Protein AF-A0AAD3R8S7-F1 (afdb_monomer)

Organism: Lates japonicus (NCBI:txid270547)

Foldseek 3Di:
DDDFDDDPPDPDDDTDDDDDDDDDPPDFAKDKDWDWADDPPDPDDVPTHTPFMDMDTPVQPVVDVKDKDFGADVPGGDGIDIDD

Sequence (84 aa):
VDRTEVIRSCVNPTYSKVFTLDFYFEEVQRLRFELYDINSSHNGLKEADFLGSVECTLGQIISQRKLSKALVRPGGTVGKVIIT

pLDDT: mean 94.19, std 4.98, range [76.81, 98.12]

Secondary structure (DSSP, 8-state):
-------TT-SS------------TTS--EEEEEEEE--TT-SSGGGSEEEEEEEEEHHHHHT-SSEEEEEEETTEEEEEEEE-

Solvent-accessible surface area (backbone atoms only — not comparable to full-atom values): 5763 Å² total; per-residue (Å²): 141,86,83,71,83,87,75,79,98,54,96,79,78,82,86,82,73,82,84,89,78,91,85,57,94,92,53,89,51,75,44,76,50,75,43,66,49,78,60,92,86,44,94,47,75,92,68,33,48,81,68,26,34,42,78,50,41,54,68,58,45,76,76,30,86,63,35,75,44,61,23,34,39,99,96,46,77,77,51,73,45,78,48,114

Structure (mmCIF, N/CA/C/O backbone):
data_AF-A0AAD3R8S7-F1
#
_entry.id   AF-A0AAD3R8S7-F1
#
loop_
_atom_site.group_PDB
_atom_site.id
_atom_site.type_symbol
_atom_site.label_atom_id
_atom_site.label_alt_id
_atom_site.label_comp_id
_atom_site.label_asym_id
_atom_site.label_entity_id
_atom_site.label_seq_id
_atom_site.pdbx_PDB_ins_code
_atom_site.Cartn_x
_atom_site.Cartn_y
_atom_site.Cartn_z
_atom_site.occupancy
_atom_site.B_iso_or_equiv
_atom_site.auth_seq_id
_atom_site.auth_comp_id
_atom_site.auth_asym_id
_atom_site.auth_atom_id
_atom_site.pdbx_PDB_model_num
ATOM 1 N N . VAL A 1 1 ? 3.278 -10.633 5.657 1.00 82.94 1 VAL A N 1
ATOM 2 C CA . VAL A 1 1 ? 1.909 -10.852 5.148 1.00 82.94 1 VAL A CA 1
ATOM 3 C C . VAL A 1 1 ? 1.998 -11.638 3.851 1.00 82.94 1 VAL A C 1
ATOM 5 O O . VAL A 1 1 ? 2.044 -12.847 3.964 1.00 82.94 1 VAL A O 1
ATOM 8 N N . ASP A 1 2 ? 2.138 -11.030 2.670 1.00 94.06 2 ASP A N 1
ATOM 9 C CA . ASP A 1 2 ? 2.348 -11.753 1.400 1.00 94.06 2 ASP A CA 1
ATOM 10 C C . ASP A 1 2 ? 2.701 -10.750 0.268 1.00 94.06 2 ASP A C 1
ATOM 12 O O . ASP A 1 2 ? 2.945 -9.577 0.560 1.00 94.06 2 ASP A O 1
ATOM 16 N N . ARG A 1 3 ? 2.701 -11.177 -1.003 1.00 94.44 3 ARG A N 1
ATOM 17 C CA . ARG A 1 3 ? 2.895 -10.366 -2.225 1.00 94.44 3 ARG A CA 1
ATOM 18 C C . ARG A 1 3 ? 1.732 -10.529 -3.208 1.00 94.44 3 ARG A C 1
ATOM 20 O O . ARG A 1 3 ? 1.153 -11.611 -3.278 1.00 94.44 3 ARG A O 1
ATOM 27 N N . THR A 1 4 ? 1.427 -9.493 -3.987 1.00 96.19 4 THR A N 1
ATOM 28 C CA . THR A 1 4 ? 0.445 -9.525 -5.089 1.00 96.19 4 THR A CA 1
ATOM 29 C C . THR A 1 4 ? 0.986 -10.239 -6.333 1.00 96.19 4 THR A C 1
ATOM 31 O O . THR A 1 4 ? 2.154 -10.630 -6.394 1.00 96.19 4 THR A O 1
ATOM 34 N N . GLU A 1 5 ? 0.131 -10.400 -7.340 1.00 95.12 5 GLU A N 1
ATOM 35 C CA . GLU A 1 5 ? 0.519 -10.757 -8.701 1.00 95.12 5 GLU A CA 1
ATOM 36 C C . GLU A 1 5 ? 1.397 -9.680 -9.366 1.00 95.12 5 GLU A C 1
ATOM 38 O O . GLU A 1 5 ? 1.366 -8.505 -8.991 1.00 95.12 5 GLU A O 1
ATOM 43 N N . VAL A 1 6 ? 2.165 -10.084 -10.384 1.00 93.44 6 VAL A N 1
ATOM 44 C CA . VAL A 1 6 ? 2.951 -9.170 -11.226 1.00 93.44 6 VAL A CA 1
ATOM 45 C C . VAL A 1 6 ? 2.123 -8.766 -12.440 1.00 93.44 6 VAL A C 1
ATOM 47 O O . VAL A 1 6 ? 1.726 -9.621 -13.233 1.00 93.44 6 VAL A O 1
ATOM 50 N N . ILE A 1 7 ? 1.910 -7.464 -12.618 1.00 94.44 7 ILE A N 1
ATOM 51 C CA . ILE A 1 7 ? 1.195 -6.905 -13.769 1.00 94.44 7 ILE A CA 1
ATOM 52 C C . ILE A 1 7 ? 2.222 -6.301 -14.725 1.00 94.44 7 ILE A C 1
ATOM 54 O O . ILE A 1 7 ? 2.899 -5.332 -14.394 1.00 94.44 7 ILE A O 1
ATOM 58 N N . ARG A 1 8 ? 2.353 -6.884 -15.920 1.00 91.50 8 ARG A N 1
ATOM 59 C CA . ARG A 1 8 ? 3.342 -6.450 -16.918 1.00 91.50 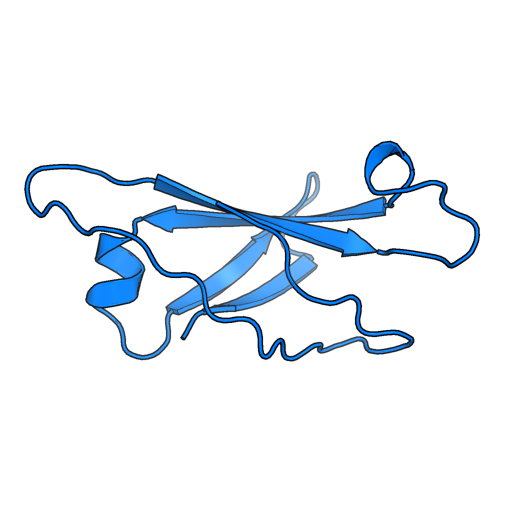8 ARG A CA 1
ATOM 60 C C . ARG A 1 8 ? 2.846 -5.239 -17.704 1.00 91.50 8 ARG A C 1
ATOM 62 O O . ARG A 1 8 ? 1.662 -5.144 -18.017 1.00 91.50 8 ARG A O 1
ATOM 69 N N . SER A 1 9 ? 3.776 -4.354 -18.068 1.00 90.50 9 SER A N 1
ATOM 70 C CA . SER A 1 9 ? 3.539 -3.236 -18.995 1.00 90.50 9 SER A CA 1
ATOM 71 C C . SER A 1 9 ? 2.391 -2.300 -18.576 1.00 90.50 9 SER A C 1
ATOM 73 O O . SER A 1 9 ? 1.639 -1.821 -19.421 1.00 90.50 9 SER A O 1
ATOM 75 N N . CYS A 1 10 ? 2.250 -2.028 -17.272 1.00 94.19 10 CYS A N 1
ATOM 76 C CA . CYS A 1 10 ? 1.188 -1.181 -16.727 1.00 94.19 10 CYS A CA 1
ATOM 77 C C . CYS A 1 10 ? 1.741 -0.106 -15.781 1.00 94.19 10 CYS A C 1
ATOM 79 O O . CYS A 1 10 ? 2.380 -0.421 -14.784 1.00 94.19 10 CYS A O 1
ATOM 81 N N . VAL A 1 11 ? 1.443 1.166 -16.064 1.00 93.19 11 VAL A N 1
ATOM 82 C CA . VAL A 1 11 ? 1.876 2.316 -15.241 1.00 93.19 11 VAL A CA 1
ATOM 83 C C . VAL A 1 11 ? 0.933 2.631 -14.072 1.00 93.19 11 VAL A C 1
ATOM 85 O O . VAL A 1 11 ? 1.325 3.331 -13.147 1.00 93.19 11 VAL A O 1
ATOM 88 N N . ASN A 1 12 ? -0.300 2.113 -14.102 1.00 95.81 12 ASN A N 1
ATOM 89 C CA . ASN A 1 12 ? -1.320 2.297 -13.061 1.00 95.81 12 ASN A CA 1
ATOM 90 C C . ASN A 1 12 ? -1.952 0.939 -12.692 1.00 95.81 12 ASN A C 1
ATOM 92 O O . ASN A 1 12 ? -3.128 0.708 -12.991 1.00 95.81 12 ASN A O 1
ATOM 96 N N . PRO A 1 13 ? -1.174 0.007 -12.112 1.00 96.62 13 PRO A N 1
ATOM 97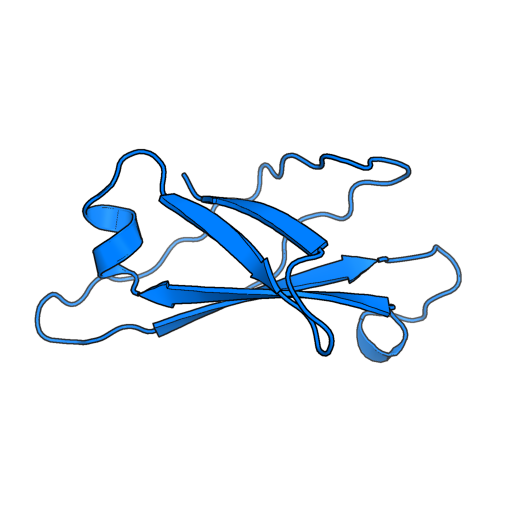 C CA . PRO A 1 13 ? -1.645 -1.345 -11.840 1.00 96.62 13 PRO A CA 1
ATOM 98 C C . PRO A 1 13 ? -2.780 -1.359 -10.807 1.00 96.62 13 PRO A C 1
ATOM 100 O O . PRO A 1 13 ? -2.766 -0.610 -9.832 1.00 96.62 13 PRO A O 1
ATOM 103 N N . THR A 1 14 ? -3.752 -2.250 -11.012 1.00 97.31 14 THR A N 1
ATOM 104 C CA . THR A 1 14 ? -4.795 -2.588 -10.032 1.00 97.31 14 THR A CA 1
ATOM 105 C C . THR A 1 14 ? -4.686 -4.073 -9.723 1.00 97.31 14 THR A C 1
ATOM 107 O O . THR A 1 14 ? -4.792 -4.889 -10.634 1.00 97.31 14 THR A O 1
ATOM 110 N N . TYR A 1 15 ? -4.462 -4.408 -8.456 1.00 97.25 15 TYR A N 1
ATOM 111 C CA . TYR A 1 15 ? -4.244 -5.782 -8.009 1.00 97.25 15 TYR A CA 1
ATOM 112 C C . TYR A 1 15 ? -5.539 -6.408 -7.490 1.00 97.25 15 TYR A C 1
ATOM 114 O O . TYR A 1 15 ? -6.384 -5.715 -6.922 1.00 97.25 15 TYR A O 1
ATOM 122 N N . SER A 1 16 ? -5.672 -7.720 -7.665 1.00 97.00 16 SER A N 1
ATOM 123 C CA . SER A 1 16 ? -6.851 -8.498 -7.265 1.00 97.00 16 SER A CA 1
ATOM 124 C C . SER A 1 16 ? -6.625 -9.327 -6.002 1.00 97.00 16 SER A C 1
ATOM 126 O O . SER A 1 16 ? -7.589 -9.806 -5.404 1.00 97.00 16 SER A O 1
ATOM 128 N N . LYS A 1 17 ? -5.367 -9.537 -5.588 1.00 96.44 17 LYS A N 1
ATOM 129 C CA . LYS A 1 17 ? -5.070 -10.330 -4.393 1.00 96.44 17 LYS A CA 1
ATOM 130 C C . LYS A 1 17 ? -5.659 -9.694 -3.131 1.00 96.44 17 LYS A C 1
ATOM 132 O O . LYS A 1 17 ? -5.388 -8.539 -2.816 1.00 96.44 17 LYS A O 1
ATOM 137 N N . VAL A 1 18 ? -6.392 -10.505 -2.373 1.00 94.94 18 VAL A N 1
ATOM 138 C CA . VAL A 1 18 ? -6.946 -10.146 -1.065 1.00 94.94 18 VAL A CA 1
ATOM 139 C C . VAL A 1 18 ? -5.995 -10.606 0.039 1.00 94.94 18 VAL A C 1
ATOM 141 O O . VAL A 1 18 ? -5.496 -11.732 0.008 1.00 94.94 18 VAL A O 1
ATOM 144 N N . PHE A 1 19 ? -5.759 -9.737 1.021 1.00 94.50 19 PHE A N 1
ATOM 145 C CA . PHE A 1 19 ? -4.974 -10.044 2.214 1.00 94.50 19 PHE A CA 1
ATOM 146 C C . PHE A 1 19 ? -5.903 -10.149 3.423 1.00 94.50 19 PHE A C 1
ATOM 148 O O . PHE A 1 19 ? -6.614 -9.197 3.738 1.00 94.50 19 PHE A O 1
ATOM 155 N N . THR A 1 20 ? -5.866 -11.284 4.117 1.00 95.44 20 THR A N 1
ATOM 156 C CA . THR A 1 20 ? -6.595 -11.480 5.376 1.00 95.44 20 THR A CA 1
ATOM 157 C C . THR A 1 20 ? -5.665 -11.183 6.547 1.00 95.44 20 THR A C 1
ATOM 159 O O . THR A 1 20 ? -4.566 -11.734 6.617 1.00 95.44 20 THR A O 1
ATOM 162 N N . LEU A 1 21 ? -6.093 -10.298 7.446 1.00 94.50 21 LEU A N 1
ATOM 163 C CA . LEU A 1 21 ? -5.347 -9.861 8.625 1.00 94.50 21 LEU A CA 1
ATOM 164 C C . LEU A 1 21 ? -6.292 -9.819 9.825 1.00 94.50 21 LEU A C 1
ATOM 166 O O . L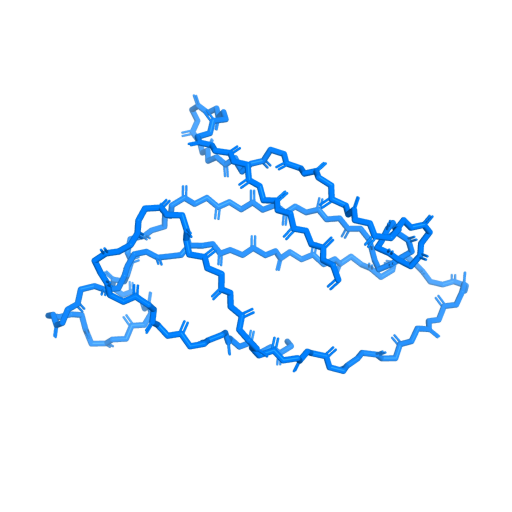EU A 1 21 ? -7.400 -9.295 9.706 1.00 94.50 21 LEU A O 1
ATOM 170 N N . ASP A 1 22 ? -5.830 -10.306 10.972 1.00 96.06 22 ASP A N 1
ATOM 171 C CA . ASP A 1 22 ? -6.540 -10.124 12.237 1.00 96.06 22 ASP A CA 1
ATOM 172 C C . ASP A 1 22 ? -6.397 -8.674 12.710 1.00 96.06 22 ASP A C 1
ATOM 174 O O . ASP A 1 22 ? -5.314 -8.085 12.622 1.00 96.06 22 ASP A O 1
ATOM 178 N N . PHE A 1 23 ? -7.488 -8.093 13.20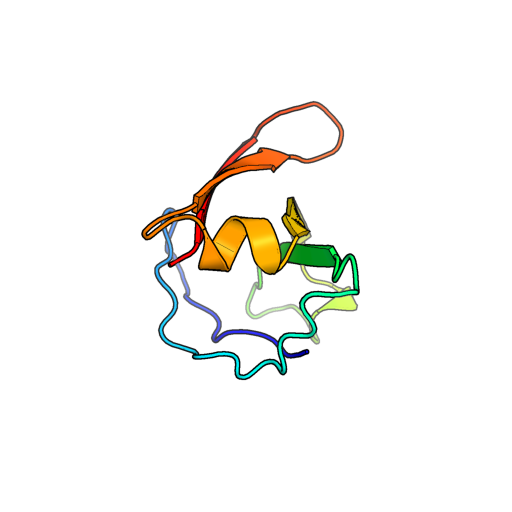6 1.00 96.06 23 PHE A N 1
ATOM 179 C CA . PHE A 1 23 ? -7.517 -6.732 13.736 1.00 96.06 23 PHE A CA 1
ATOM 180 C C . PHE A 1 23 ? -7.654 -6.745 15.260 1.00 96.06 23 PHE A C 1
ATOM 182 O O . PHE A 1 23 ? -8.610 -7.312 15.788 1.00 96.06 23 PHE A O 1
ATOM 189 N N . TYR A 1 24 ? -6.730 -6.063 15.936 1.00 97.62 24 TYR A N 1
ATOM 190 C CA . TYR A 1 24 ? -6.689 -5.890 17.387 1.00 97.62 24 TYR A CA 1
ATOM 191 C C . TYR A 1 24 ? -6.833 -4.396 17.697 1.00 97.62 24 T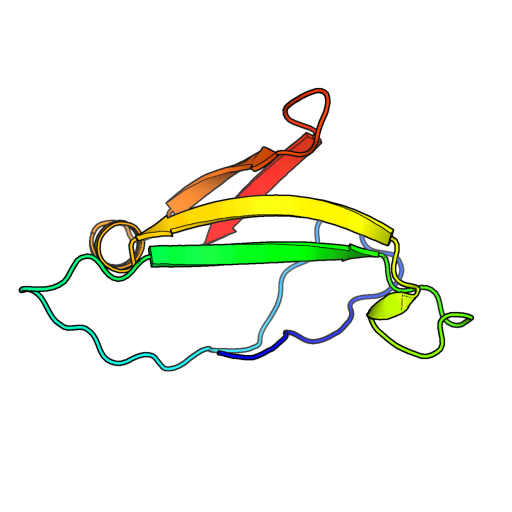YR A C 1
ATOM 193 O O . TYR A 1 24 ? -5.973 -3.591 17.337 1.00 97.62 24 TYR A O 1
ATOM 201 N N . PHE A 1 25 ? -7.949 -3.995 18.313 1.00 95.50 25 PHE A N 1
ATOM 202 C CA . PHE A 1 25 ? -8.294 -2.578 18.505 1.00 95.50 25 PHE A CA 1
ATOM 203 C C . PHE A 1 25 ? -7.392 -1.877 19.531 1.00 95.50 25 PHE A C 1
ATOM 205 O O . PHE A 1 25 ? -7.268 -0.652 19.526 1.00 95.50 25 PHE A O 1
ATOM 212 N N . GLU A 1 26 ? -6.781 -2.656 20.414 1.00 97.06 26 GLU A N 1
ATOM 213 C CA . GLU A 1 26 ? -5.846 -2.239 21.448 1.00 97.06 26 GLU A CA 1
ATOM 214 C C . GLU A 1 26 ? -4.408 -2.068 20.927 1.00 97.06 26 GLU A C 1
ATOM 216 O O . GLU A 1 26 ? -3.573 -1.488 21.623 1.00 97.06 26 GLU A O 1
ATOM 221 N N . GLU A 1 27 ? -4.114 -2.520 19.700 1.00 97.38 27 GLU A N 1
ATOM 222 C CA . GLU A 1 27 ? -2.772 -2.480 19.119 1.00 97.38 27 GLU A CA 1
ATOM 223 C C . GLU A 1 27 ? -2.629 -1.490 17.955 1.00 97.38 27 GLU A C 1
ATOM 225 O O . GLU A 1 27 ? -3.491 -1.321 17.090 1.00 97.38 27 GLU A O 1
ATOM 230 N N . VAL A 1 28 ? -1.443 -0.881 17.855 1.00 98.00 28 VAL A N 1
ATOM 231 C CA . VAL A 1 28 ? -1.048 -0.109 16.671 1.00 98.00 28 VAL A CA 1
ATOM 232 C C . VAL A 1 28 ? -0.392 -1.040 15.654 1.00 98.00 28 VAL A C 1
ATOM 234 O O . VAL A 1 28 ? 0.832 -1.141 15.564 1.00 98.00 28 VAL A O 1
ATOM 237 N N . GLN A 1 29 ? -1.216 -1.692 14.840 1.00 98.06 29 GLN A N 1
ATOM 238 C CA . GLN A 1 29 ? -0.747 -2.589 13.782 1.00 98.06 29 GLN A CA 1
ATOM 239 C C . GLN A 1 29 ? -0.263 -1.787 12.563 1.00 98.06 29 GLN A C 1
ATOM 241 O O . GLN A 1 29 ? -1.065 -1.275 11.775 1.00 98.06 29 GLN A O 1
ATOM 246 N N . ARG A 1 30 ? 1.060 -1.637 12.418 1.00 98.12 30 ARG A N 1
ATOM 247 C CA . ARG A 1 30 ? 1.696 -0.913 11.303 1.00 98.12 30 ARG A CA 1
ATOM 248 C C . ARG A 1 30 ? 1.849 -1.809 10.077 1.00 98.12 30 ARG A C 1
ATOM 250 O O . ARG A 1 30 ? 2.346 -2.927 10.175 1.00 98.12 30 ARG A O 1
ATOM 257 N N . LEU A 1 31 ? 1.471 -1.280 8.921 1.00 97.62 31 LEU A N 1
ATOM 258 C CA . LEU A 1 31 ? 1.589 -1.920 7.620 1.00 97.62 31 LEU A CA 1
ATOM 259 C C . LEU A 1 31 ? 2.507 -1.090 6.728 1.00 97.62 31 LEU A C 1
ATOM 261 O O . LEU A 1 31 ? 2.424 0.140 6.694 1.00 97.62 31 LEU A O 1
ATOM 265 N N . ARG A 1 32 ? 3.356 -1.788 5.979 1.00 97.25 32 ARG A N 1
ATOM 266 C CA . ARG A 1 32 ? 4.235 -1.209 4.971 1.00 97.25 32 ARG A CA 1
ATOM 267 C C . ARG A 1 32 ? 3.992 -1.923 3.653 1.00 97.25 32 ARG A C 1
ATOM 269 O O . ARG A 1 32 ? 4.079 -3.148 3.587 1.00 97.25 32 ARG A O 1
ATOM 276 N N . PHE A 1 33 ? 3.689 -1.145 2.626 1.00 97.38 33 PHE A N 1
ATOM 277 C CA . PHE A 1 33 ? 3.535 -1.627 1.262 1.00 97.38 33 PHE A CA 1
ATOM 278 C C . PHE A 1 33 ? 4.714 -1.114 0.451 1.00 97.38 33 PHE A C 1
ATOM 280 O O . PHE A 1 33 ? 5.042 0.072 0.511 1.00 97.38 33 PHE A O 1
ATOM 287 N N . GLU A 1 34 ? 5.341 -2.006 -0.301 1.00 96.81 34 GLU A N 1
ATOM 288 C CA . GLU A 1 34 ? 6.491 -1.706 -1.145 1.00 96.81 34 GLU A CA 1
ATOM 289 C C . GLU A 1 34 ? 6.162 -2.113 -2.573 1.00 96.81 34 GLU A C 1
ATOM 291 O O . GLU A 1 34 ? 5.634 -3.200 -2.814 1.00 96.81 34 GLU A O 1
ATOM 296 N N . LEU A 1 35 ? 6.444 -1.214 -3.509 1.00 96.06 35 LEU A N 1
ATOM 297 C CA . LEU A 1 35 ? 6.226 -1.434 -4.927 1.00 96.06 35 LEU A CA 1
ATOM 298 C C . LEU A 1 35 ? 7.570 -1.675 -5.606 1.00 96.06 35 LEU A C 1
ATOM 300 O O . LEU A 1 35 ? 8.514 -0.906 -5.413 1.00 96.06 35 LEU A O 1
ATOM 304 N N . TYR A 1 36 ? 7.618 -2.720 -6.425 1.00 95.00 36 TYR A N 1
ATOM 305 C CA . TYR A 1 36 ? 8.799 -3.122 -7.174 1.00 95.00 36 TYR A CA 1
ATOM 306 C C . TYR A 1 36 ? 8.469 -3.260 -8.658 1.00 95.00 36 TYR A C 1
ATOM 308 O O . TYR A 1 36 ? 7.392 -3.756 -8.999 1.00 95.00 36 TYR A O 1
ATOM 316 N N . ASP A 1 37 ? 9.400 -2.854 -9.519 1.00 93.75 37 ASP A N 1
ATOM 317 C CA . ASP A 1 37 ? 9.383 -3.189 -10.941 1.00 93.75 37 ASP A CA 1
ATOM 318 C C . ASP A 1 37 ? 10.041 -4.556 -11.144 1.00 93.75 37 ASP A C 1
ATOM 320 O O . ASP A 1 37 ? 11.159 -4.798 -10.685 1.00 93.75 37 ASP A O 1
ATOM 324 N N . ILE A 1 38 ? 9.321 -5.467 -11.798 1.00 91.88 38 ILE A N 1
ATOM 325 C CA . ILE A 1 38 ? 9.770 -6.838 -12.032 1.00 91.88 38 ILE A CA 1
ATOM 326 C C . ILE A 1 38 ? 9.881 -7.068 -13.542 1.00 91.88 38 ILE A C 1
ATOM 328 O O . ILE A 1 38 ? 8.911 -7.413 -14.220 1.00 91.88 38 ILE A O 1
ATOM 332 N N . ASN A 1 39 ? 11.098 -6.946 -14.058 1.00 86.69 39 ASN A N 1
ATOM 333 C CA . ASN A 1 39 ? 11.506 -7.423 -15.371 1.00 86.69 39 ASN A CA 1
ATOM 334 C C . ASN A 1 39 ? 11.634 -8.962 -15.438 1.00 86.69 39 ASN A C 1
ATOM 336 O O . ASN A 1 39 ? 11.987 -9.635 -14.468 1.00 86.69 39 A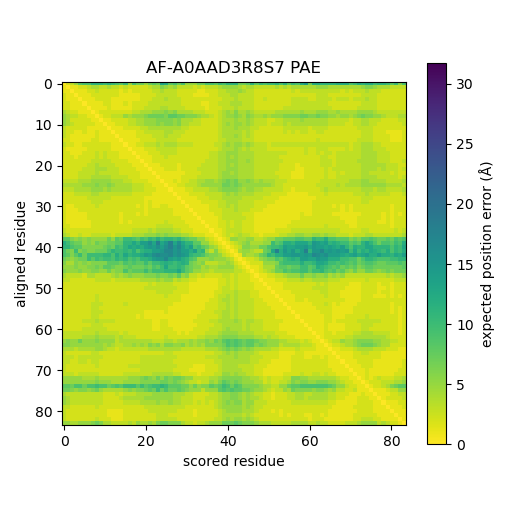SN A O 1
ATOM 340 N N . SER A 1 40 ? 11.407 -9.525 -16.627 1.00 78.00 40 SER A N 1
ATOM 341 C CA . SER A 1 40 ? 11.582 -10.951 -16.935 1.00 78.00 40 SER A CA 1
ATOM 342 C C . SER A 1 40 ? 13.004 -11.478 -16.751 1.00 78.00 40 SER A C 1
ATOM 344 O O . SER A 1 40 ? 13.175 -12.688 -16.660 1.00 78.00 40 SER A O 1
ATOM 346 N N . SER A 1 41 ? 14.007 -10.600 -16.730 1.00 83.19 41 SER A N 1
ATOM 347 C CA . SER A 1 41 ? 15.400 -10.976 -16.487 1.00 83.19 41 SER A CA 1
ATOM 348 C C . SER A 1 41 ? 15.738 -11.152 -15.007 1.00 83.19 41 SER A C 1
ATOM 350 O O . SER A 1 41 ? 16.790 -11.707 -14.714 1.00 83.19 41 SER A O 1
ATOM 352 N N . HIS A 1 42 ? 14.902 -10.669 -14.082 1.00 84.25 42 HIS A N 1
ATOM 353 C CA . HIS A 1 42 ? 15.208 -10.768 -12.657 1.00 84.25 42 HIS A CA 1
ATOM 354 C C . HIS A 1 42 ? 14.973 -12.181 -12.130 1.00 84.25 42 HIS A C 1
ATOM 356 O O . HIS A 1 42 ? 13.892 -12.753 -12.296 1.00 84.25 42 HIS A O 1
ATOM 362 N N . ASN A 1 43 ? 15.930 -12.694 -11.363 1.00 77.81 43 ASN A N 1
ATOM 363 C CA . ASN A 1 43 ? 15.816 -13.954 -10.629 1.00 77.81 43 ASN A CA 1
ATOM 364 C C . ASN A 1 43 ? 15.164 -13.750 -9.251 1.00 77.81 43 ASN A C 1
ATOM 366 O O . ASN A 1 43 ? 15.656 -14.189 -8.209 1.00 77.81 43 ASN A O 1
ATOM 370 N N . GLY A 1 44 ? 14.016 -13.072 -9.249 1.00 76.81 44 GLY A N 1
ATOM 371 C CA . GLY A 1 44 ? 13.211 -12.798 -8.061 1.00 76.81 44 GLY A CA 1
ATOM 372 C C . GLY A 1 44 ? 13.398 -11.396 -7.478 1.00 76.81 44 GLY A C 1
ATOM 373 O O . GLY A 1 44 ? 14.067 -10.534 -8.036 1.00 76.81 44 GLY A O 1
ATOM 374 N N . LEU A 1 45 ? 12.765 -11.161 -6.323 1.00 80.06 45 LEU A N 1
ATOM 375 C CA . LEU A 1 45 ? 12.572 -9.811 -5.775 1.00 80.06 45 LEU A CA 1
ATOM 376 C C . LEU A 1 45 ? 13.876 -9.086 -5.401 1.00 80.06 45 LEU A C 1
ATOM 378 O O . LEU A 1 45 ? 13.897 -7.866 -5.363 1.00 80.06 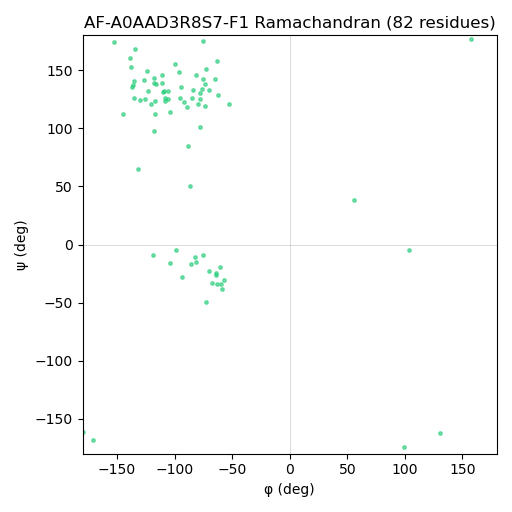45 LEU A O 1
ATOM 382 N N . LYS A 1 46 ? 14.964 -9.814 -5.117 1.00 83.31 46 LYS A N 1
ATOM 383 C CA . LYS A 1 46 ? 16.249 -9.195 -4.744 1.00 83.31 46 LYS A CA 1
ATOM 384 C C . LYS A 1 46 ? 16.860 -8.357 -5.866 1.00 83.31 46 LYS A C 1
ATOM 386 O O . LYS A 1 46 ? 17.636 -7.458 -5.576 1.00 83.31 46 LYS A O 1
ATOM 391 N N . GLU A 1 47 ? 16.533 -8.682 -7.110 1.00 87.69 47 GLU A N 1
ATOM 392 C CA . GLU A 1 47 ? 17.024 -7.976 -8.293 1.00 87.69 47 GLU A CA 1
ATOM 393 C C . GLU A 1 47 ? 16.002 -6.968 -8.830 1.00 87.69 47 GLU A C 1
ATOM 395 O O . GLU A 1 47 ? 16.315 -6.254 -9.772 1.00 87.69 47 GLU A O 1
ATOM 400 N N . ALA A 1 48 ? 14.796 -6.922 -8.252 1.00 92.75 48 ALA A N 1
ATOM 401 C CA . ALA A 1 48 ? 13.722 -6.042 -8.688 1.00 92.75 48 ALA A CA 1
ATOM 402 C C . ALA A 1 48 ? 13.968 -4.594 -8.245 1.00 92.75 48 ALA A C 1
ATOM 404 O O . ALA A 1 48 ? 14.408 -4.340 -7.117 1.00 92.75 48 ALA A O 1
ATOM 405 N N . ASP A 1 49 ? 13.616 -3.640 -9.104 1.00 93.00 49 ASP A N 1
ATOM 406 C CA . ASP A 1 49 ? 13.846 -2.225 -8.831 1.00 93.00 49 ASP A CA 1
ATOM 407 C C . ASP A 1 49 ? 12.793 -1.679 -7.863 1.00 93.00 49 ASP A C 1
ATOM 409 O O . ASP A 1 49 ? 11.588 -1.771 -8.096 1.00 93.00 49 ASP A O 1
ATOM 413 N N . PHE A 1 50 ? 13.231 -1.075 -6.759 1.00 94.38 50 PHE A N 1
ATOM 414 C CA . PHE A 1 50 ? 12.325 -0.456 -5.794 1.00 94.38 50 PHE A CA 1
ATOM 415 C C . PHE A 1 50 ? 11.746 0.855 -6.342 1.00 94.38 50 PHE A C 1
ATOM 417 O O . PHE A 1 50 ? 12.470 1.826 -6.578 1.00 94.38 50 PHE A O 1
ATOM 424 N N . LEU A 1 51 ? 10.422 0.914 -6.482 1.00 95.50 51 LEU A N 1
ATOM 425 C CA . LEU A 1 51 ? 9.720 2.088 -7.001 1.00 95.50 51 LEU A CA 1
ATOM 426 C C . LEU A 1 51 ? 9.250 3.034 -5.896 1.00 95.50 51 LEU A C 1
ATOM 428 O O . LEU A 1 51 ? 9.156 4.241 -6.119 1.00 95.50 51 LEU A O 1
ATOM 432 N N . GLY A 1 52 ? 8.978 2.515 -4.701 1.00 97.31 52 GLY A N 1
ATOM 433 C CA . GLY A 1 52 ? 8.565 3.320 -3.560 1.00 97.31 52 GLY A CA 1
ATOM 434 C C . GLY A 1 52 ? 7.807 2.521 -2.512 1.00 97.31 52 GLY A C 1
ATOM 435 O O . GLY A 1 52 ? 7.510 1.339 -2.682 1.00 97.31 52 GLY A O 1
ATOM 436 N N . SER A 1 53 ? 7.471 3.191 -1.417 1.00 97.88 53 SER A N 1
ATOM 437 C CA . SER A 1 53 ? 6.729 2.597 -0.309 1.00 97.88 53 SER A CA 1
ATOM 438 C C . SER A 1 53 ? 5.664 3.529 0.244 1.00 97.88 53 SER A C 1
ATOM 440 O O . SER A 1 53 ? 5.718 4.745 0.049 1.00 97.88 53 SER A O 1
ATOM 442 N N . VAL A 1 54 ? 4.708 2.945 0.955 1.00 98.00 54 VAL A N 1
ATOM 443 C CA . VAL A 1 54 ? 3.749 3.656 1.795 1.00 98.00 54 VAL A CA 1
ATOM 444 C C . VAL A 1 54 ? 3.624 2.934 3.129 1.00 98.00 54 VAL A C 1
ATOM 446 O O . VAL A 1 54 ? 3.604 1.705 3.187 1.00 98.00 54 VAL A O 1
ATOM 449 N N . GLU A 1 55 ? 3.513 3.713 4.200 1.00 97.44 55 GLU A N 1
ATOM 450 C CA . GLU A 1 55 ? 3.224 3.215 5.539 1.00 97.44 55 GLU A CA 1
ATOM 451 C C . GLU A 1 55 ? 1.881 3.755 6.032 1.00 97.44 55 GLU A C 1
ATOM 453 O O . GLU A 1 55 ? 1.531 4.928 5.838 1.00 97.44 55 GLU A O 1
ATOM 458 N N . CYS A 1 56 ? 1.116 2.883 6.675 1.00 97.62 56 CYS A N 1
ATOM 459 C CA . CYS A 1 56 ? -0.123 3.226 7.359 1.00 97.62 56 CYS A CA 1
ATOM 460 C C . CYS A 1 56 ? -0.384 2.235 8.496 1.00 97.62 56 CYS A C 1
ATOM 462 O O . CYS A 1 56 ? 0.344 1.260 8.666 1.00 97.62 56 CYS A O 1
ATOM 464 N N . THR A 1 57 ? -1.421 2.468 9.292 1.00 97.81 57 THR A N 1
ATOM 465 C CA . THR A 1 57 ? -1.896 1.471 10.260 1.00 97.81 57 THR A CA 1
ATOM 466 C C . THR A 1 57 ? -3.101 0.718 9.714 1.00 97.81 57 THR A C 1
ATOM 468 O O . THR A 1 57 ? -3.845 1.249 8.886 1.00 97.81 57 THR A O 1
ATOM 471 N N . LEU A 1 58 ? -3.337 -0.501 10.200 1.00 97.06 58 LEU A N 1
ATOM 472 C CA . LEU A 1 58 ? -4.553 -1.246 9.869 1.00 97.06 58 LEU A CA 1
ATOM 473 C C . LEU A 1 58 ? -5.811 -0.464 10.290 1.00 97.06 58 LEU A C 1
ATOM 475 O O . LEU A 1 58 ? -6.766 -0.369 9.524 1.00 97.06 58 LEU A O 1
ATOM 479 N N . GLY A 1 59 ? -5.765 0.224 11.436 1.00 97.19 59 GLY A N 1
ATOM 480 C CA . GLY A 1 59 ? -6.840 1.122 11.872 1.00 97.19 59 GLY A CA 1
ATOM 481 C C . GLY A 1 59 ? -7.126 2.281 10.900 1.00 97.19 59 GLY A C 1
ATOM 482 O O . GLY A 1 59 ? -8.282 2.665 10.723 1.00 97.19 59 GLY A O 1
ATOM 483 N N . GLN A 1 60 ? -6.115 2.818 10.204 1.00 96.81 60 GLN A N 1
ATOM 484 C CA . GLN A 1 60 ? -6.329 3.825 9.151 1.00 96.81 60 GLN A CA 1
ATOM 485 C C . GLN A 1 60 ? -7.060 3.259 7.929 1.00 96.81 60 GLN A C 1
ATOM 487 O O . GLN A 1 60 ? -7.820 3.991 7.302 1.00 96.81 60 GLN A O 1
ATOM 492 N N . ILE A 1 61 ? -6.837 1.986 7.592 1.00 96.25 61 ILE A N 1
ATOM 493 C CA . ILE A 1 61 ? -7.537 1.319 6.486 1.00 96.25 61 ILE A CA 1
ATOM 494 C C . ILE A 1 61 ? -8.983 1.041 6.898 1.00 96.25 61 ILE A C 1
ATOM 496 O O . ILE A 1 61 ? -9.903 1.426 6.192 1.00 96.25 61 ILE A O 1
ATOM 500 N N . ILE A 1 62 ? -9.203 0.458 8.077 1.00 95.06 62 ILE A N 1
ATOM 501 C CA . ILE A 1 62 ? -10.553 0.102 8.548 1.00 95.06 62 ILE A CA 1
ATOM 502 C C . ILE A 1 62 ? -11.441 1.342 8.743 1.00 95.06 62 ILE A C 1
ATOM 504 O O . ILE A 1 62 ? -12.642 1.293 8.491 1.00 95.06 62 ILE A O 1
ATOM 508 N N . SER A 1 63 ? -10.865 2.476 9.153 1.00 95.69 63 SER A N 1
ATOM 509 C CA . SER A 1 63 ? -11.616 3.728 9.338 1.00 95.69 63 SER A CA 1
ATOM 510 C C . SER A 1 63 ? -11.997 4.440 8.033 1.00 95.69 63 SER A C 1
ATOM 512 O O . SER A 1 63 ? -12.759 5.408 8.075 1.00 95.69 63 SER A O 1
ATOM 514 N N . GLN A 1 64 ? -11.485 4.007 6.875 1.00 94.88 64 GLN A N 1
ATOM 515 C CA . GLN A 1 64 ? -11.682 4.690 5.595 1.00 94.88 64 GLN A CA 1
ATOM 516 C C . GLN A 1 64 ? -12.028 3.699 4.486 1.00 94.88 64 GLN A C 1
ATOM 518 O O . GLN A 1 64 ? -11.248 2.816 4.167 1.00 94.88 64 GLN A O 1
ATOM 523 N N . ARG A 1 65 ? -13.140 3.917 3.773 1.00 90.56 65 ARG A N 1
ATOM 524 C CA . ARG A 1 65 ? -13.511 3.064 2.625 1.00 90.56 65 ARG A CA 1
ATOM 525 C C . ARG A 1 65 ? -12.434 3.008 1.528 1.00 90.56 65 ARG A C 1
ATOM 527 O O . ARG A 1 65 ? -12.366 2.036 0.787 1.00 90.56 65 ARG A O 1
ATOM 534 N N . LYS A 1 66 ? -11.666 4.089 1.360 1.00 95.69 66 LYS A N 1
ATOM 535 C CA . LYS A 1 66 ? -10.530 4.174 0.434 1.00 95.69 66 LYS A CA 1
ATOM 536 C C . LYS A 1 66 ? -9.449 5.047 1.054 1.00 95.69 66 LYS A C 1
ATOM 538 O O . LYS A 1 66 ? -9.636 6.259 1.167 1.00 95.69 66 LYS A O 1
ATOM 543 N N . LEU A 1 67 ? -8.316 4.455 1.406 1.00 97.62 67 LEU A N 1
ATOM 544 C CA . LEU A 1 67 ? -7.164 5.180 1.926 1.00 97.62 67 LEU A CA 1
ATOM 545 C C . LEU A 1 67 ? -6.262 5.610 0.765 1.00 97.62 67 LEU A C 1
ATOM 547 O O . LEU A 1 67 ? -5.724 4.783 0.034 1.00 97.62 67 LEU A O 1
ATOM 551 N N . SER A 1 68 ? -6.079 6.918 0.604 1.00 97.75 68 SER A N 1
ATOM 552 C CA . SER A 1 68 ? -5.215 7.506 -0.422 1.00 97.75 68 SER A CA 1
ATOM 553 C C . SER A 1 68 ? -3.932 8.037 0.209 1.00 97.75 68 SER A C 1
ATOM 555 O O . SER A 1 68 ? -3.986 8.891 1.097 1.00 97.75 68 SER A O 1
ATOM 557 N N . LYS A 1 69 ? -2.774 7.594 -0.281 1.00 97.88 69 LYS A N 1
ATOM 558 C CA . LYS A 1 69 ? -1.459 7.992 0.240 1.00 97.88 69 LYS A CA 1
ATOM 559 C C . LYS A 1 69 ? -0.468 8.268 -0.889 1.00 97.88 69 LYS A C 1
ATOM 561 O O . LYS A 1 69 ? -0.581 7.714 -1.980 1.00 97.88 69 LYS A O 1
ATOM 566 N N . ALA A 1 70 ? 0.509 9.126 -0.616 1.00 97.94 70 ALA A N 1
ATOM 567 C CA . ALA A 1 70 ? 1.638 9.348 -1.510 1.00 97.94 70 ALA A CA 1
ATOM 568 C C . ALA A 1 70 ? 2.550 8.110 -1.520 1.00 97.94 70 ALA A C 1
ATOM 570 O O . ALA A 1 70 ? 2.894 7.592 -0.458 1.00 97.94 70 ALA A O 1
ATOM 571 N N . LEU A 1 71 ? 2.945 7.660 -2.711 1.00 97.88 71 LEU A N 1
ATOM 572 C CA . LEU A 1 71 ? 4.034 6.703 -2.878 1.00 97.88 71 LEU A CA 1
ATOM 573 C C . LEU A 1 71 ? 5.345 7.475 -2.769 1.00 97.88 71 LEU A C 1
ATOM 575 O O . LEU A 1 71 ? 5.581 8.404 -3.548 1.00 97.88 71 LEU A O 1
ATOM 579 N N . VAL A 1 72 ? 6.185 7.104 -1.809 1.00 97.88 72 VAL A N 1
ATOM 580 C CA . VAL A 1 72 ? 7.422 7.832 -1.518 1.00 97.88 72 VAL A CA 1
ATOM 581 C C . VAL A 1 72 ? 8.650 6.959 -1.737 1.00 97.88 72 VAL A C 1
ATOM 583 O O . VAL A 1 72 ? 8.651 5.767 -1.421 1.00 97.88 72 VAL A O 1
ATOM 586 N N . ARG A 1 73 ? 9.715 7.574 -2.248 1.00 96.00 73 ARG A N 1
ATOM 587 C CA . ARG A 1 73 ? 11.065 7.000 -2.323 1.00 96.00 73 ARG A CA 1
ATOM 588 C C . ARG A 1 73 ? 12.089 8.044 -1.853 1.00 96.00 73 ARG A C 1
ATOM 590 O O . ARG A 1 73 ? 11.730 9.221 -1.735 1.00 96.00 73 ARG A O 1
ATOM 597 N N . PRO A 1 74 ? 13.358 7.676 -1.605 1.00 92.75 74 PRO A N 1
ATOM 598 C CA . PRO A 1 74 ? 14.408 8.666 -1.379 1.00 92.75 74 PRO A CA 1
ATOM 599 C C . PRO A 1 74 ? 14.428 9.694 -2.524 1.00 92.75 74 PRO A C 1
ATOM 601 O O . PRO A 1 74 ? 14.537 9.325 -3.691 1.00 92.75 74 PRO A O 1
ATOM 604 N N . GLY A 1 75 ? 14.247 10.975 -2.199 1.00 92.62 75 GLY A N 1
ATOM 605 C CA . GLY A 1 75 ? 14.125 12.058 -3.185 1.00 92.62 75 GLY A CA 1
ATOM 606 C C . GLY A 1 75 ? 12.704 12.588 -3.415 1.00 92.62 75 GLY A C 1
ATOM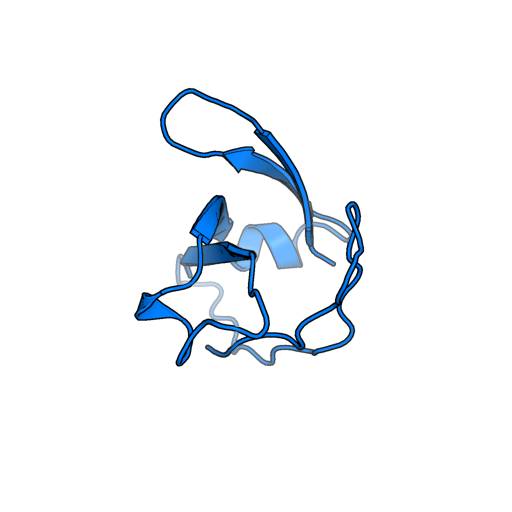 607 O O . GLY A 1 75 ? 12.554 13.580 -4.120 1.00 92.62 75 GLY A O 1
ATOM 608 N N . GLY A 1 76 ? 11.674 11.997 -2.797 1.00 95.06 76 GLY A N 1
ATOM 609 C CA . GLY A 1 76 ? 10.346 12.608 -2.697 1.00 95.06 76 GLY A CA 1
ATOM 610 C C . GLY A 1 76 ? 9.182 11.707 -3.100 1.00 95.06 76 GLY A C 1
ATOM 611 O O . GLY A 1 76 ? 9.275 10.478 -3.135 1.00 95.06 76 GLY A O 1
ATOM 612 N N . THR A 1 77 ? 8.047 12.350 -3.373 1.00 97.31 77 THR A N 1
ATOM 613 C CA . THR A 1 77 ? 6.831 11.671 -3.832 1.00 97.31 77 THR A CA 1
ATOM 614 C C . THR A 1 77 ? 6.962 11.323 -5.308 1.00 97.31 77 THR A C 1
ATOM 616 O O . THR A 1 77 ? 7.294 12.182 -6.119 1.00 97.31 77 THR A O 1
ATOM 619 N N . VAL A 1 78 ? 6.670 10.073 -5.651 1.00 96.56 78 VAL A N 1
ATOM 620 C CA . VAL A 1 78 ? 6.771 9.544 -7.023 1.00 96.56 78 VAL A CA 1
ATOM 621 C C . VAL A 1 78 ? 5.455 9.048 -7.586 1.00 96.56 78 VAL A C 1
ATOM 623 O O . VAL A 1 78 ? 5.361 8.747 -8.770 1.00 96.56 78 VAL A O 1
ATOM 626 N N . GLY A 1 79 ? 4.425 8.970 -6.754 1.00 96.25 79 GLY A N 1
ATOM 627 C CA . GLY A 1 79 ? 3.121 8.518 -7.193 1.00 96.25 79 GLY A CA 1
ATOM 628 C C . GLY A 1 79 ? 2.106 8.529 -6.069 1.00 96.25 79 GLY A C 1
ATOM 629 O O . GLY A 1 79 ? 2.284 9.172 -5.031 1.00 96.25 79 GLY A O 1
ATOM 630 N N . LYS A 1 80 ? 1.029 7.785 -6.283 1.00 97.31 80 LYS A N 1
ATOM 631 C CA . LYS A 1 80 ? -0.100 7.686 -5.368 1.00 97.31 80 LYS A CA 1
ATOM 632 C C . LYS A 1 80 ? -0.537 6.231 -5.269 1.00 97.31 80 LYS A C 1
ATOM 634 O O . LYS A 1 80 ? -0.670 5.565 -6.289 1.00 97.31 80 LYS A O 1
ATOM 639 N N . VAL A 1 81 ? -0.796 5.770 -4.051 1.00 97.44 81 VAL A N 1
ATOM 640 C CA . VAL A 1 81 ? -1.386 4.457 -3.768 1.00 97.44 81 VAL A CA 1
ATOM 641 C C . VAL A 1 81 ? -2.791 4.663 -3.216 1.00 97.44 81 VAL A C 1
ATOM 643 O O . VAL A 1 81 ? -3.029 5.570 -2.412 1.00 97.44 81 VAL A O 1
ATOM 646 N N . ILE A 1 82 ? -3.720 3.821 -3.662 1.00 97.88 82 ILE A N 1
ATOM 647 C CA . ILE A 1 82 ? -5.073 3.725 -3.118 1.00 97.88 82 ILE A CA 1
ATOM 648 C C . ILE A 1 82 ? -5.224 2.319 -2.544 1.00 97.88 82 ILE A C 1
ATOM 650 O O . ILE A 1 82 ? -5.021 1.344 -3.261 1.00 97.88 82 ILE A O 1
ATOM 654 N N . ILE A 1 83 ? -5.563 2.234 -1.261 1.00 96.62 83 ILE A N 1
ATOM 655 C CA . ILE A 1 83 ? -5.811 0.984 -0.538 1.00 96.62 83 ILE A CA 1
ATOM 656 C C . ILE A 1 83 ? -7.311 0.916 -0.245 1.00 96.62 83 ILE A C 1
ATOM 658 O O . ILE A 1 83 ? -7.893 1.910 0.206 1.00 96.62 83 ILE A O 1
ATOM 662 N N . THR A 1 84 ? -7.930 -0.224 -0.546 1.00 90.69 84 THR A N 1
ATOM 663 C CA . THR A 1 84 ? -9.377 -0.466 -0.425 1.00 90.69 84 THR A CA 1
ATOM 664 C C . THR A 1 84 ? -9.659 -1.789 0.246 1.00 90.69 84 THR A C 1
ATOM 66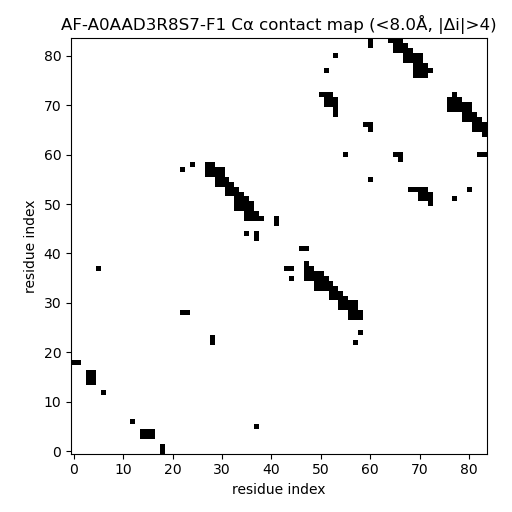6 O O . THR A 1 84 ? -8.884 -2.726 -0.049 1.00 90.69 84 THR A O 1
#

Mean predicted aligned error: 3.37 Å

Radius of gyration: 14.02 Å; Cα contacts (8 Å, |Δi|>4): 108; chains: 1; bounding box: 30×27×40 Å

InterPro domains:
  IPR000008 C2 domain [PF00168] (3-67)
  IPR000008 C2 domain [PS50004] (1-71)
  IPR035892 C2 domain superfamily [G3DSA:2.60.40.150] (1-74)
  IPR035892 C2 domain superfamily [SSF49562] (3-82)
  IPR045052 Copine [PTHR10857] (1-84)